Protein AF-A0A432I2X2-F1 (afdb_monomer_lite)

Foldseek 3Di:
DFWVVLQVVVLVVVCVVVVDSPDDGGGDCCVVQDDGVDHDDDDDDDD

Radius of gyration: 11.52 Å; chains: 1; bounding box: 29×23×26 Å

Sequence (47 aa):
LNTRPARAVLGAVIASVVGDPAIYASAGWGYHQG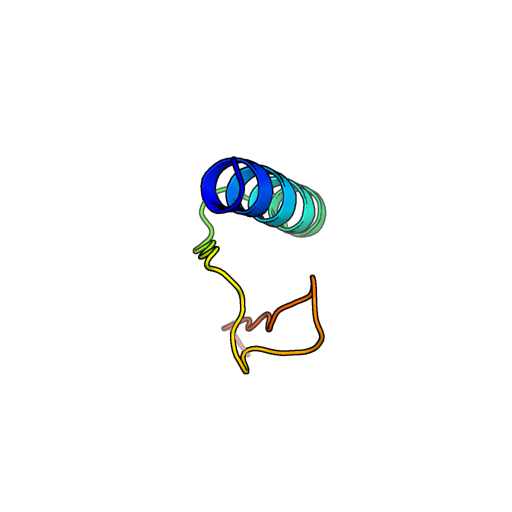PAGGGMVAVIAKV

pLDDT: mean 92.74, std 8.35, range [50.25, 98.56]

Structure (mmCIF, N/CA/C/O backbone):
data_AF-A0A432I2X2-F1
#
_entry.id   AF-A0A432I2X2-F1
#
loop_
_atom_site.group_PDB
_atom_site.id
_atom_site.type_symbol
_atom_site.label_atom_id
_atom_site.label_alt_id
_atom_site.label_comp_id
_atom_site.label_asym_id
_atom_site.label_entity_id
_atom_site.label_seq_id
_atom_site.pdbx_PDB_ins_code
_atom_site.Cartn_x
_atom_site.Cartn_y
_atom_site.Cartn_z
_atom_site.occupancy
_atom_site.B_iso_or_equiv
_atom_site.auth_seq_id
_atom_site.auth_comp_id
_atom_site.auth_asym_id
_atom_site.auth_atom_id
_atom_site.pdbx_PDB_model_num
ATOM 1 N N . LEU A 1 1 ? 16.828 5.706 -11.228 1.00 50.25 1 LEU A N 1
ATOM 2 C CA . LEU A 1 1 ? 15.732 6.682 -11.018 1.00 50.25 1 LEU A CA 1
ATOM 3 C C . LEU A 1 1 ? 14.483 6.090 -10.333 1.00 50.25 1 LEU A C 1
ATOM 5 O O . LEU A 1 1 ? 13.452 6.733 -10.359 1.00 50.25 1 LEU A O 1
ATOM 9 N N . ASN A 1 2 ? 14.524 4.905 -9.707 1.00 78.31 2 ASN A N 1
ATOM 10 C CA . ASN A 1 2 ? 13.310 4.079 -9.615 1.00 78.31 2 ASN A CA 1
ATOM 11 C C . ASN A 1 2 ? 12.511 4.187 -8.295 1.00 78.31 2 ASN A C 1
ATOM 13 O O . ASN A 1 2 ? 11.296 4.316 -8.311 1.00 78.31 2 ASN A O 1
ATOM 17 N N . THR A 1 3 ? 13.165 4.190 -7.130 1.00 91.31 3 THR A N 1
ATOM 18 C CA . THR A 1 3 ? 12.445 4.013 -5.850 1.00 91.31 3 THR A CA 1
ATOM 19 C C . THR A 1 3 ? 11.919 5.307 -5.228 1.00 91.31 3 THR A C 1
ATOM 21 O O . THR A 1 3 ? 10.860 5.295 -4.610 1.00 91.31 3 THR A O 1
ATOM 24 N N . ARG A 1 4 ? 12.614 6.443 -5.389 1.00 94.81 4 ARG A N 1
ATOM 25 C CA . ARG A 1 4 ? 12.141 7.754 -4.893 1.00 94.81 4 ARG A CA 1
ATOM 26 C C . ARG A 1 4 ? 10.842 8.212 -5.577 1.00 94.81 4 ARG A C 1
ATOM 28 O O . ARG A 1 4 ? 9.899 8.498 -4.845 1.00 94.81 4 ARG A O 1
ATOM 35 N N . PRO A 1 5 ? 10.736 8.249 -6.921 1.00 93.81 5 PRO A N 1
ATOM 36 C CA . PRO A 1 5 ? 9.477 8.614 -7.567 1.00 93.81 5 PRO A CA 1
ATOM 37 C C . PRO A 1 5 ? 8.388 7.560 -7.353 1.00 93.81 5 PRO A C 1
ATOM 39 O O . PRO A 1 5 ? 7.251 7.945 -7.118 1.00 93.81 5 PRO A O 1
ATOM 42 N N . ALA A 1 6 ? 8.713 6.260 -7.319 1.00 93.38 6 ALA A N 1
ATOM 43 C CA . ALA A 1 6 ? 7.729 5.230 -6.972 1.00 93.38 6 ALA A CA 1
ATOM 44 C C . ALA A 1 6 ? 7.128 5.460 -5.574 1.00 93.38 6 ALA A C 1
ATOM 46 O O . ALA A 1 6 ? 5.917 5.379 -5.401 1.00 93.38 6 ALA A O 1
ATOM 47 N N . ARG A 1 7 ? 7.956 5.831 -4.587 1.00 95.81 7 ARG A N 1
ATOM 48 C CA . ARG A 1 7 ? 7.487 6.183 -3.239 1.00 95.81 7 ARG A CA 1
ATOM 49 C C . ARG A 1 7 ? 6.636 7.445 -3.228 1.00 95.81 7 ARG A C 1
ATOM 51 O O . ARG A 1 7 ? 5.638 7.478 -2.523 1.00 95.81 7 ARG A O 1
ATOM 58 N N . ALA A 1 8 ? 7.029 8.461 -3.995 1.00 96.25 8 ALA A N 1
ATOM 59 C CA . ALA A 1 8 ? 6.272 9.704 -4.101 1.00 96.25 8 ALA A CA 1
ATOM 60 C C . ALA A 1 8 ? 4.884 9.464 -4.715 1.00 96.25 8 ALA A C 1
ATOM 62 O O . ALA A 1 8 ? 3.892 9.922 -4.159 1.00 96.25 8 ALA A O 1
ATOM 63 N N . VAL A 1 9 ? 4.805 8.694 -5.806 1.00 95.50 9 VAL A N 1
ATOM 64 C CA . VAL A 1 9 ? 3.539 8.351 -6.472 1.00 95.50 9 VAL A CA 1
ATOM 65 C C . VAL A 1 9 ? 2.665 7.481 -5.573 1.00 95.50 9 VAL A C 1
ATOM 67 O O . VAL A 1 9 ? 1.511 7.828 -5.344 1.00 95.50 9 VAL A O 1
ATOM 70 N N . LEU A 1 10 ? 3.213 6.396 -5.011 1.00 94.81 10 LEU A N 1
ATOM 71 C CA . LEU A 1 10 ? 2.479 5.525 -4.088 1.00 94.81 10 LEU A CA 1
ATOM 72 C C . LEU A 1 10 ? 1.946 6.314 -2.888 1.00 94.81 10 LEU A C 1
ATOM 74 O O . LEU A 1 10 ? 0.774 6.196 -2.539 1.00 94.81 10 LEU A O 1
ATOM 78 N N . GLY A 1 11 ? 2.805 7.142 -2.287 1.00 96.94 11 GLY A N 1
ATOM 79 C CA . GLY A 1 11 ? 2.446 7.973 -1.148 1.00 96.94 11 GLY A CA 1
ATOM 80 C C . GLY A 1 11 ? 1.323 8.955 -1.479 1.00 96.94 11 GLY A C 1
ATOM 81 O O . GLY A 1 11 ? 0.354 9.043 -0.735 1.00 96.94 11 GLY A O 1
ATOM 82 N N . ALA A 1 12 ? 1.407 9.636 -2.624 1.00 98.06 12 ALA A N 1
ATOM 83 C CA . ALA A 1 12 ? 0.389 10.586 -3.063 1.00 98.06 12 ALA A CA 1
ATOM 84 C C . AL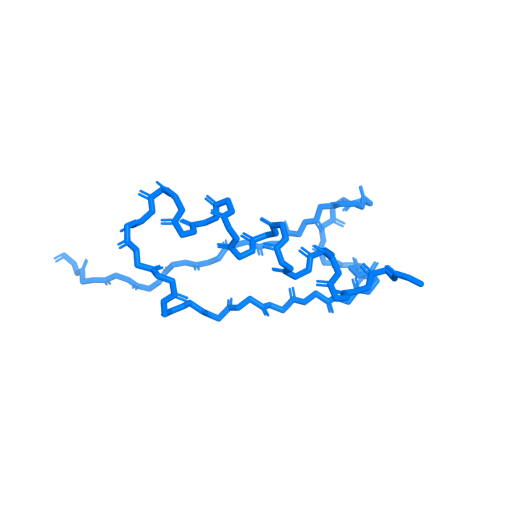A A 1 12 ? -0.960 9.919 -3.378 1.00 98.06 12 ALA A C 1
ATOM 86 O O . ALA A 1 12 ? -2.000 10.463 -3.017 1.00 98.06 12 ALA A O 1
ATOM 87 N N . VAL A 1 13 ? -0.955 8.742 -4.017 1.00 97.56 13 VAL A N 1
ATOM 88 C CA . VAL A 1 13 ? -2.184 7.994 -4.340 1.00 97.56 13 VAL A CA 1
ATOM 89 C C . VAL A 1 13 ? -2.890 7.508 -3.075 1.00 97.56 13 VAL A C 1
ATOM 91 O O . VAL A 1 13 ? -4.105 7.615 -2.981 1.00 97.56 13 VAL A O 1
ATOM 94 N N . ILE A 1 14 ? -2.155 6.995 -2.085 1.00 98.06 14 ILE A N 1
ATOM 95 C CA . ILE A 1 14 ? -2.774 6.570 -0.821 1.00 98.06 14 ILE A CA 1
ATOM 96 C C . ILE A 1 14 ? -3.266 7.796 -0.041 1.00 98.06 14 ILE A C 1
ATOM 98 O O . ILE A 1 14 ? -4.409 7.806 0.412 1.00 98.06 14 ILE A O 1
ATOM 102 N N . ALA A 1 15 ? -2.442 8.845 0.067 1.00 98.50 15 ALA A N 1
ATOM 103 C CA . ALA A 1 15 ? -2.788 10.069 0.788 1.00 98.50 15 ALA A CA 1
ATOM 104 C C . ALA A 1 15 ? -4.043 10.755 0.221 1.00 98.50 15 ALA A C 1
ATOM 106 O O . ALA A 1 15 ? -4.841 11.281 0.992 1.00 98.50 15 ALA A O 1
ATOM 107 N N . SER A 1 16 ? -4.259 10.723 -1.100 1.00 98.56 16 SER A N 1
ATOM 108 C CA . SER A 1 16 ? -5.459 11.310 -1.714 1.00 98.56 16 SER A CA 1
ATOM 109 C C . SER A 1 16 ? -6.746 10.543 -1.399 1.00 98.56 16 SER A C 1
ATOM 111 O O . SER A 1 16 ? -7.821 11.136 -1.426 1.00 98.56 16 SER A O 1
ATOM 113 N N . VAL A 1 17 ? -6.646 9.249 -1.079 1.00 98.38 17 VAL A N 1
ATOM 114 C CA . VAL A 1 17 ? -7.788 8.411 -0.686 1.00 98.38 17 VAL A CA 1
ATOM 115 C C . VAL A 1 17 ? -8.090 8.554 0.804 1.00 98.38 17 VAL A C 1
ATOM 117 O O . VAL A 1 17 ? -9.252 8.661 1.183 1.00 98.38 17 VAL A O 1
ATOM 120 N N . VAL A 1 18 ? -7.059 8.550 1.654 1.00 98.06 18 VAL A N 1
ATOM 121 C CA . VAL A 1 18 ? -7.232 8.548 3.120 1.00 98.06 18 VAL A CA 1
ATOM 122 C C . VAL A 1 18 ? -7.280 9.949 3.738 1.00 98.06 18 VAL A C 1
ATOM 124 O O . VAL A 1 18 ? -7.691 10.089 4.884 1.00 98.06 18 VAL A O 1
ATOM 127 N N . GLY A 1 19 ? -6.870 10.985 2.999 1.00 98.44 19 GLY A N 1
ATOM 128 C CA . GLY A 1 19 ? -6.859 12.377 3.463 1.00 98.44 19 GLY A CA 1
ATOM 129 C C . GLY A 1 19 ? -5.723 12.730 4.431 1.00 98.44 19 GLY A C 1
ATOM 130 O O . GLY A 1 19 ? -5.717 13.832 4.972 1.00 98.44 19 GLY A O 1
ATOM 131 N N . ASP A 1 20 ? -4.763 11.827 4.642 1.00 98.38 20 ASP A N 1
ATOM 132 C CA . ASP A 1 20 ? -3.639 11.996 5.566 1.00 98.38 20 ASP A CA 1
ATOM 133 C C . ASP A 1 20 ? -2.324 11.519 4.912 1.00 98.38 20 ASP A C 1
ATOM 135 O O . ASP A 1 20 ? -2.218 10.350 4.524 1.00 98.38 20 ASP A O 1
ATOM 139 N N . PRO A 1 21 ? -1.307 12.389 4.752 1.00 98.06 21 PRO A N 1
ATOM 140 C 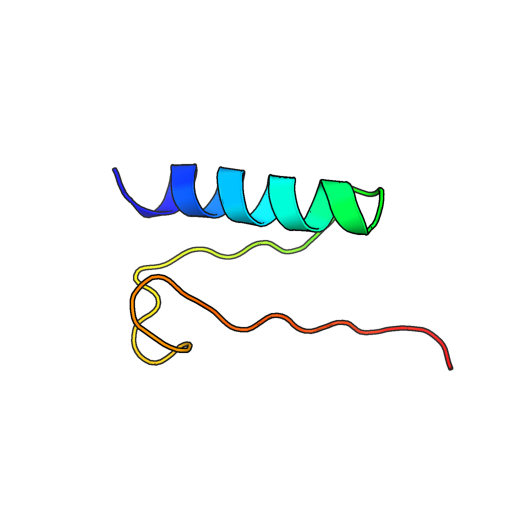CA . PRO A 1 21 ? -0.007 11.992 4.218 1.00 98.06 21 PRO A CA 1
ATOM 141 C C . PRO A 1 21 ? 0.888 11.265 5.236 1.00 98.06 21 PRO A C 1
ATOM 143 O O . PRO A 1 21 ? 1.956 10.783 4.847 1.00 98.06 21 PRO A O 1
ATOM 146 N N . ALA A 1 22 ? 0.508 11.177 6.516 1.00 98.12 22 ALA A N 1
ATOM 147 C CA . ALA A 1 22 ? 1.256 10.481 7.564 1.00 98.12 22 ALA A CA 1
ATOM 148 C C . ALA A 1 22 ? 1.121 8.949 7.451 1.00 98.12 22 ALA A C 1
ATOM 150 O O . ALA A 1 22 ? 0.623 8.261 8.340 1.00 98.12 22 ALA A O 1
ATOM 151 N N . ILE A 1 23 ? 1.603 8.401 6.336 1.00 97.44 23 ILE A N 1
ATOM 152 C CA . ILE A 1 23 ? 1.546 6.978 5.994 1.00 97.44 23 ILE A CA 1
ATOM 153 C C . ILE A 1 23 ? 2.941 6.368 5.860 1.00 97.44 23 ILE A C 1
ATOM 155 O O . ILE A 1 23 ? 3.913 7.022 5.473 1.00 97.44 23 ILE A O 1
ATOM 159 N N . TYR A 1 24 ? 3.042 5.064 6.113 1.00 97.56 24 TYR A N 1
ATOM 160 C CA . TYR A 1 24 ? 4.247 4.311 5.785 1.00 97.56 24 TYR A CA 1
ATOM 161 C C . TYR A 1 24 ? 4.222 3.886 4.312 1.00 97.56 24 TYR A C 1
ATOM 163 O O . TYR A 1 24 ? 3.515 2.955 3.933 1.00 97.56 24 TYR A O 1
ATOM 171 N N . ALA A 1 25 ? 5.031 4.546 3.481 1.00 95.19 25 ALA A N 1
ATOM 172 C CA . ALA A 1 25 ? 5.233 4.163 2.086 1.00 95.19 25 ALA A CA 1
ATOM 173 C C . ALA A 1 25 ? 6.662 3.648 1.878 1.00 95.19 25 ALA A C 1
ATOM 175 O O . ALA A 1 25 ? 7.634 4.409 1.966 1.00 95.19 25 ALA A O 1
ATOM 176 N N . SER A 1 26 ? 6.795 2.357 1.565 1.00 94.44 26 SER A N 1
ATOM 177 C CA . SER A 1 26 ? 8.056 1.764 1.123 1.00 94.44 26 SER A CA 1
ATOM 178 C C . SER A 1 26 ? 8.027 1.486 -0.370 1.00 94.44 26 SER A C 1
ATOM 180 O O . SER A 1 26 ? 7.049 0.979 -0.901 1.00 94.44 26 SER A O 1
ATOM 182 N N . ALA A 1 27 ? 9.121 1.823 -1.043 1.00 90.38 27 ALA A N 1
ATOM 183 C CA . ALA A 1 27 ? 9.333 1.505 -2.442 1.00 90.38 27 ALA A CA 1
ATOM 184 C C . ALA A 1 27 ? 10.726 0.905 -2.597 1.00 90.38 27 ALA A C 1
ATOM 186 O O . ALA A 1 27 ? 11.727 1.518 -2.204 1.00 90.38 27 ALA A O 1
ATOM 187 N N . GLY A 1 28 ? 10.755 -0.288 -3.173 1.00 83.38 28 GLY A N 1
ATOM 188 C CA . GLY A 1 28 ? 11.941 -0.995 -3.626 1.00 83.38 28 GLY A CA 1
ATOM 189 C C . GLY A 1 28 ? 11.728 -1.452 -5.063 1.00 83.38 28 GLY A C 1
ATOM 190 O O . GLY A 1 28 ? 10.804 -1.009 -5.736 1.00 83.38 28 GLY A O 1
ATOM 191 N N . TRP A 1 29 ? 12.547 -2.386 -5.522 1.00 75.94 29 TRP A N 1
ATOM 192 C CA . TRP A 1 29 ? 12.330 -3.038 -6.815 1.00 75.94 29 TRP A CA 1
ATOM 193 C C . TRP A 1 29 ? 11.110 -3.976 -6.820 1.00 75.94 29 TRP A C 1
ATOM 195 O O . TRP A 1 29 ? 10.807 -4.567 -7.849 1.00 75.94 29 TRP A O 1
ATOM 205 N N . GLY A 1 30 ? 10.417 -4.114 -5.680 1.00 77.50 30 GLY A N 1
ATOM 206 C CA . GLY A 1 30 ? 9.191 -4.902 -5.557 1.00 77.50 30 GLY A CA 1
ATOM 207 C C . GLY A 1 30 ? 9.406 -6.397 -5.781 1.00 77.50 30 GLY A C 1
ATOM 208 O O . GLY A 1 30 ? 8.454 -7.106 -6.097 1.00 77.50 30 G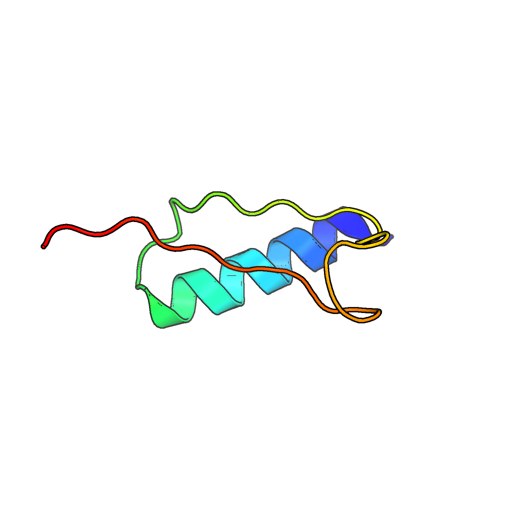LY A O 1
ATOM 209 N N . TYR A 1 31 ? 10.645 -6.889 -5.649 1.00 86.06 31 TYR A N 1
ATOM 210 C CA . TYR A 1 31 ? 10.961 -8.294 -5.887 1.00 86.06 31 TYR A CA 1
ATOM 211 C C . TYR A 1 31 ? 10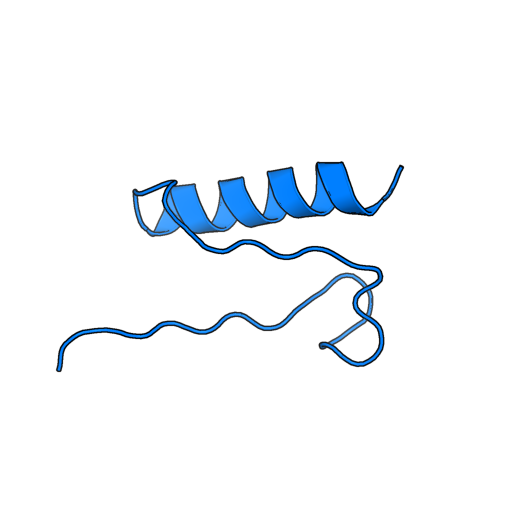.115 -9.185 -4.985 1.00 86.06 31 TYR A C 1
ATOM 213 O O . TYR A 1 31 ? 10.226 -9.121 -3.763 1.00 86.06 31 TYR A O 1
ATOM 221 N N . HIS A 1 32 ? 9.274 -10.008 -5.611 1.00 91.88 32 HIS A N 1
ATOM 222 C CA . HIS A 1 32 ? 8.371 -10.942 -4.937 1.00 91.88 32 HIS A CA 1
ATOM 223 C C . HIS A 1 32 ? 7.356 -10.276 -3.985 1.00 91.88 32 HIS A C 1
ATOM 225 O O . HIS A 1 32 ? 6.783 -10.946 -3.133 1.00 91.88 32 HIS A O 1
ATOM 231 N N . GLN A 1 33 ? 7.105 -8.971 -4.133 1.00 93.88 33 GLN A N 1
ATOM 232 C CA . GLN A 1 33 ? 6.187 -8.189 -3.294 1.00 93.88 33 GLN A CA 1
ATOM 233 C C . GLN A 1 33 ? 4.909 -7.802 -4.056 1.00 93.88 33 GLN A C 1
ATOM 235 O O . GLN A 1 33 ? 4.423 -6.682 -3.932 1.00 93.88 33 GLN A O 1
ATOM 240 N N . GLY A 1 34 ? 4.371 -8.724 -4.858 1.00 91.56 34 GLY A N 1
ATOM 241 C CA . GLY A 1 34 ? 3.252 -8.482 -5.774 1.00 91.56 34 GLY A CA 1
ATOM 242 C C . GLY A 1 34 ? 3.662 -8.608 -7.249 1.00 91.56 34 GLY A C 1
ATOM 243 O O . GLY A 1 34 ? 4.760 -9.089 -7.542 1.00 91.56 34 GLY A O 1
ATOM 244 N N . PRO A 1 35 ? 2.783 -8.222 -8.192 1.00 92.44 35 PRO A N 1
ATOM 245 C CA . PRO A 1 35 ? 3.099 -8.237 -9.618 1.00 92.44 35 PRO A CA 1
ATOM 246 C C . PRO A 1 35 ? 4.160 -7.184 -9.971 1.00 92.44 35 PRO A C 1
ATOM 248 O O . PRO A 1 35 ? 4.351 -6.206 -9.248 1.00 92.44 35 PRO A O 1
ATOM 251 N N . ALA A 1 36 ? 4.832 -7.356 -11.112 1.00 90.75 36 ALA A N 1
ATOM 252 C CA . ALA A 1 36 ? 5.823 -6.395 -11.595 1.00 90.75 36 ALA A CA 1
ATOM 253 C C . ALA A 1 36 ? 5.209 -4.987 -11.738 1.00 90.75 36 ALA A C 1
ATOM 255 O O . ALA A 1 36 ? 4.181 -4.815 -12.388 1.00 90.75 36 ALA A O 1
ATOM 256 N N . GLY A 1 37 ? 5.840 -3.988 -11.111 1.00 88.12 37 GLY A N 1
ATOM 257 C CA . GLY A 1 37 ? 5.342 -2.606 -11.055 1.00 88.12 37 GLY A CA 1
ATOM 258 C C . GLY A 1 37 ? 4.253 -2.343 -10.003 1.00 88.12 37 GLY A C 1
ATOM 259 O O . GLY A 1 37 ? 3.891 -1.187 -9.800 1.00 88.12 37 GLY A O 1
ATOM 260 N N . GLY A 1 38 ? 3.751 -3.383 -9.328 1.00 89.81 38 GLY A N 1
ATOM 261 C CA . GLY A 1 38 ? 2.769 -3.295 -8.246 1.00 89.81 38 GLY A CA 1
ATOM 262 C C . GLY A 1 38 ? 3.383 -3.409 -6.847 1.00 89.81 38 GLY A C 1
ATOM 263 O O . GLY A 1 38 ? 4.572 -3.167 -6.639 1.00 89.81 38 GLY A O 1
ATOM 264 N N . GLY A 1 39 ? 2.543 -3.771 -5.874 1.00 92.50 39 GLY A N 1
ATOM 265 C CA . GLY A 1 39 ? 2.912 -3.869 -4.464 1.00 92.50 39 GLY A CA 1
ATOM 266 C C . GLY A 1 39 ? 1.788 -4.448 -3.604 1.00 92.50 39 GLY A C 1
ATOM 267 O O . GLY A 1 39 ? 0.682 -4.685 -4.091 1.00 92.50 39 GLY A O 1
ATOM 268 N N . MET A 1 40 ? 2.057 -4.627 -2.312 1.00 92.69 40 MET A N 1
ATOM 269 C CA . MET A 1 40 ? 1.029 -4.902 -1.304 1.00 92.69 40 MET A CA 1
ATOM 270 C C . MET A 1 40 ? 0.678 -3.625 -0.533 1.00 92.69 40 MET A C 1
ATOM 272 O O . MET A 1 40 ? 1.548 -2.788 -0.290 1.00 92.69 40 MET A O 1
ATOM 276 N N . VAL A 1 41 ? -0.581 -3.505 -0.109 1.00 95.44 41 VAL A N 1
ATOM 277 C CA . VAL A 1 41 ? -1.064 -2.449 0.793 1.00 95.44 41 VAL A CA 1
ATOM 278 C C . VAL A 1 41 ? -1.787 -3.112 1.960 1.00 95.44 41 VAL A C 1
ATOM 280 O O . VAL A 1 41 ? -2.573 -4.034 1.757 1.00 95.44 41 VAL A O 1
ATOM 283 N N . ALA A 1 42 ? -1.511 -2.649 3.177 1.00 97.56 42 ALA A N 1
ATOM 284 C CA . ALA A 1 42 ? -2.148 -3.125 4.397 1.00 97.56 42 ALA A CA 1
ATOM 285 C C . ALA A 1 42 ? -2.665 -1.936 5.213 1.00 97.56 42 ALA A C 1
ATOM 287 O O . ALA A 1 42 ? -2.052 -0.868 5.216 1.00 97.56 42 ALA A O 1
ATOM 288 N N . VAL A 1 43 ? -3.780 -2.140 5.914 1.00 97.81 43 VAL A N 1
ATOM 289 C CA . VAL A 1 43 ? -4.405 -1.150 6.795 1.00 97.81 43 VAL A CA 1
ATOM 290 C C . VAL A 1 43 ? -4.653 -1.803 8.146 1.00 97.81 43 VAL A C 1
ATOM 292 O O . VAL A 1 43 ? -5.187 -2.907 8.217 1.00 97.81 43 VAL A O 1
ATOM 295 N N . ILE A 1 44 ? -4.271 -1.108 9.214 1.00 98.06 44 ILE A N 1
ATOM 296 C CA . ILE A 1 44 ? -4.661 -1.443 10.583 1.00 98.06 44 ILE A CA 1
ATOM 297 C C . ILE A 1 44 ? -5.655 -0.367 11.012 1.00 98.06 44 ILE A C 1
ATOM 299 O O . ILE A 1 44 ? -5.316 0.815 11.018 1.00 98.06 44 ILE A O 1
ATOM 303 N N . ALA A 1 45 ? -6.878 -0.772 11.340 1.00 97.62 45 ALA A N 1
ATOM 304 C CA . ALA A 1 45 ? -7.965 0.127 11.707 1.00 97.62 45 ALA A CA 1
ATOM 305 C C . ALA A 1 45 ? -8.597 -0.300 13.037 1.00 97.62 45 ALA A C 1
ATOM 307 O O . ALA A 1 45 ? -8.420 -1.432 13.489 1.00 97.62 45 ALA A O 1
ATOM 308 N N . LYS A 1 46 ? -9.330 0.623 13.667 1.00 97.50 46 LYS A N 1
ATOM 309 C CA . LYS A 1 46 ? -10.218 0.281 14.785 1.00 97.50 46 LYS A CA 1
ATOM 310 C C . LYS A 1 46 ? -11.343 -0.629 14.280 1.00 97.50 46 LYS A C 1
ATOM 312 O O . LYS A 1 46 ? -11.708 -0.540 13.108 1.00 97.50 46 LYS A O 1
ATOM 317 N N . VAL A 1 47 ? -11.845 -1.483 15.172 1.00 92.06 47 VAL A N 1
ATOM 318 C CA . VAL A 1 47 ? -13.055 -2.29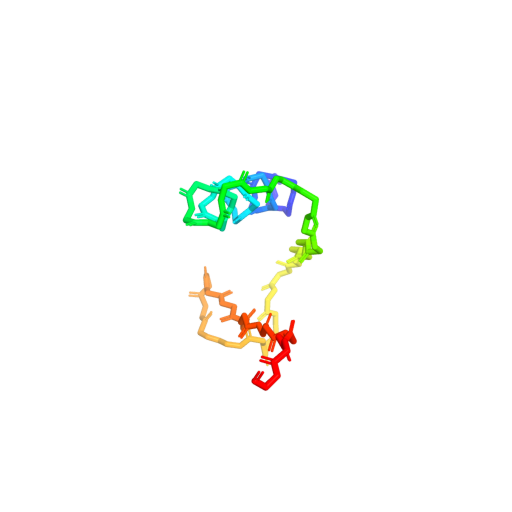3 14.947 1.00 92.06 47 VAL A CA 1
ATOM 319 C C . VAL A 1 47 ? -14.285 -1.410 14.805 1.00 92.06 47 VAL A C 1
ATOM 321 O O . VAL A 1 47 ? -14.333 -0.375 15.513 1.00 92.06 47 VAL A O 1
#

Secondary structure (DSSP, 8-state):
--HHHHHHHHHHHHHHHHS--------S--TTSSSTT----------